Protein AF-A0AAW3XRF5-F1 (afdb_monomer_lite)

Foldseek 3Di:
DDQQLVNVLVVVLVVVVPPPDDDPLSVLLVVCVVCVVVDDPVSVVVNNVSSVVVVVVVVVD

Structure (mmCIF, N/CA/C/O backbone):
data_AF-A0AAW3XRF5-F1
#
_entry.id   AF-A0AAW3XRF5-F1
#
loop_
_atom_site.group_PDB
_atom_site.id
_atom_site.type_symbol
_atom_site.label_atom_id
_atom_site.label_alt_id
_atom_site.label_comp_id
_atom_site.label_asym_id
_atom_site.label_entity_id
_atom_site.label_seq_id
_atom_site.pdbx_PDB_ins_code
_atom_site.Cartn_x
_atom_site.Cartn_y
_atom_site.Cartn_z
_atom_site.occupancy
_atom_site.B_iso_or_equiv
_atom_site.auth_seq_id
_atom_site.auth_comp_id
_atom_site.auth_asym_id
_atom_site.auth_atom_id
_atom_site.pdbx_PDB_model_num
ATOM 1 N N . MET A 1 1 ? 13.434 -9.569 14.045 1.00 49.66 1 MET A N 1
ATOM 2 C CA . MET A 1 1 ? 13.372 -9.495 12.567 1.00 49.66 1 MET A CA 1
ATOM 3 C C . MET A 1 1 ? 12.767 -8.143 12.187 1.00 49.66 1 MET A C 1
ATOM 5 O O . MET A 1 1 ? 11.630 -7.890 12.568 1.00 49.66 1 MET A O 1
ATOM 9 N N . ARG A 1 2 ? 13.520 -7.223 11.560 1.00 67.56 2 ARG A N 1
ATOM 10 C CA . ARG A 1 2 ? 12.968 -5.927 11.113 1.00 67.56 2 ARG A CA 1
ATOM 11 C C . ARG A 1 2 ? 12.118 -6.175 9.867 1.00 67.56 2 ARG A C 1
ATOM 13 O O . ARG A 1 2 ? 12.650 -6.558 8.834 1.00 67.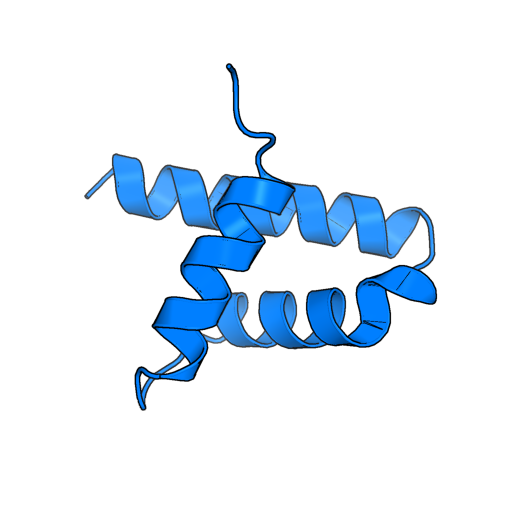56 2 ARG A O 1
ATOM 20 N N . ILE A 1 3 ? 10.808 -5.990 9.983 1.00 72.62 3 ILE A N 1
ATOM 21 C CA . ILE A 1 3 ? 9.896 -6.017 8.835 1.00 72.62 3 ILE A CA 1
ATOM 22 C C . ILE A 1 3 ? 10.198 -4.784 7.969 1.00 72.62 3 ILE A C 1
ATOM 24 O O . ILE A 1 3 ? 10.304 -3.675 8.500 1.00 72.62 3 ILE A O 1
ATOM 28 N N . SER A 1 4 ? 10.366 -4.972 6.656 1.00 79.12 4 SER A N 1
ATOM 29 C CA . SER A 1 4 ? 10.552 -3.857 5.720 1.00 79.12 4 SER A CA 1
ATOM 30 C C . SER A 1 4 ? 9.284 -2.995 5.667 1.00 79.12 4 SER A C 1
ATOM 32 O O . SER A 1 4 ? 8.181 -3.479 5.921 1.00 79.12 4 SER A O 1
ATOM 34 N N . ASN A 1 5 ? 9.406 -1.707 5.335 1.00 77.75 5 ASN A N 1
ATOM 35 C CA . ASN A 1 5 ? 8.234 -0.823 5.280 1.00 77.75 5 ASN A CA 1
ATOM 36 C C . ASN A 1 5 ? 7.159 -1.337 4.302 1.00 77.75 5 ASN A C 1
ATOM 38 O O . ASN A 1 5 ? 5.976 -1.199 4.592 1.00 77.75 5 ASN A O 1
ATOM 42 N N . VAL A 1 6 ? 7.558 -1.989 3.204 1.00 79.19 6 VAL A N 1
ATOM 43 C CA . VAL A 1 6 ? 6.635 -2.577 2.216 1.00 79.19 6 VAL A CA 1
ATOM 44 C C . VAL A 1 6 ? 5.956 -3.838 2.753 1.00 79.19 6 VAL A C 1
ATOM 46 O O . VAL A 1 6 ? 4.743 -3.970 2.631 1.00 79.19 6 VAL A O 1
ATOM 49 N N . GLU A 1 7 ? 6.685 -4.731 3.426 1.00 85.12 7 GLU A N 1
ATOM 50 C CA . GLU A 1 7 ? 6.093 -5.925 4.052 1.00 85.12 7 GLU A CA 1
ATOM 51 C C . GLU A 1 7 ? 5.089 -5.563 5.155 1.00 85.12 7 GLU A C 1
ATOM 53 O O . GLU A 1 7 ? 4.022 -6.170 5.285 1.00 85.12 7 GLU A O 1
ATOM 58 N N . TRP A 1 8 ? 5.397 -4.529 5.941 1.00 86.25 8 TRP A N 1
ATOM 59 C CA . TRP A 1 8 ? 4.452 -3.978 6.911 1.00 86.25 8 TRP A CA 1
ATOM 60 C C . TRP A 1 8 ? 3.213 -3.407 6.207 1.00 86.25 8 TRP A C 1
ATOM 62 O O . TRP A 1 8 ? 2.083 -3.675 6.625 1.00 86.25 8 TRP A O 1
ATOM 72 N N . LEU A 1 9 ? 3.419 -2.678 5.105 1.00 85.56 9 LEU A N 1
ATOM 73 C CA . LEU A 1 9 ? 2.344 -2.076 4.328 1.00 85.56 9 LEU A CA 1
ATOM 74 C C . LEU A 1 9 ? 1.418 -3.133 3.727 1.00 85.56 9 LEU A C 1
ATOM 76 O O . LEU A 1 9 ? 0.209 -2.991 3.850 1.00 85.56 9 LEU A O 1
ATOM 80 N N . LYS A 1 10 ? 1.942 -4.228 3.164 1.00 87.56 1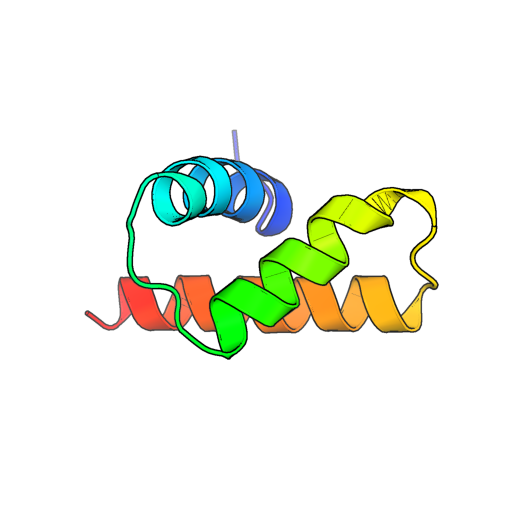0 LYS A N 1
ATOM 81 C CA . LYS A 1 10 ? 1.132 -5.334 2.620 1.00 87.56 10 LYS A CA 1
ATOM 82 C C . LYS A 1 10 ? 0.167 -5.906 3.661 1.00 87.56 10 LYS A C 1
ATOM 84 O O . LYS A 1 10 ? -1.027 -6.042 3.394 1.00 87.56 10 LYS A O 1
ATOM 89 N N . LYS A 1 11 ? 0.644 -6.152 4.887 1.00 87.69 11 LYS A N 1
ATOM 90 C CA . LYS A 1 11 ? -0.207 -6.608 6.005 1.00 87.69 11 LYS A CA 1
ATOM 91 C C . LYS A 1 11 ? -1.272 -5.575 6.372 1.00 87.69 11 LYS A C 1
ATOM 93 O O . LYS A 1 11 ? -2.429 -5.924 6.610 1.00 87.69 11 LYS A O 1
ATOM 98 N N . ARG A 1 12 ? -0.895 -4.295 6.400 1.00 84.88 12 ARG A N 1
ATOM 99 C CA . ARG A 1 12 ? -1.800 -3.189 6.730 1.00 84.88 12 ARG A CA 1
ATOM 100 C C . ARG A 1 12 ? -2.858 -2.969 5.649 1.00 84.88 12 ARG A C 1
ATOM 102 O O . ARG A 1 12 ? -4.023 -2.759 5.972 1.00 84.88 12 ARG A O 1
ATOM 109 N N . ILE A 1 13 ? -2.482 -3.081 4.383 1.00 86.31 13 ILE A N 1
ATOM 110 C CA . ILE A 1 13 ? -3.376 -2.953 3.237 1.00 86.31 13 ILE A CA 1
ATOM 111 C C . ILE A 1 13 ? -4.344 -4.128 3.164 1.00 86.31 13 ILE A C 1
ATOM 113 O O . ILE A 1 13 ? -5.519 -3.899 2.908 1.00 86.31 13 ILE A O 1
ATOM 117 N N . ALA A 1 14 ? -3.932 -5.353 3.500 1.00 87.19 14 ALA A N 1
ATOM 118 C CA . ALA A 1 14 ? -4.865 -6.473 3.641 1.00 87.19 14 ALA A CA 1
ATOM 119 C C . ALA A 1 14 ? -5.965 -6.193 4.688 1.00 87.19 14 ALA A C 1
ATOM 121 O O . ALA A 1 14 ? -7.117 -6.588 4.504 1.00 87.19 14 ALA A O 1
ATOM 122 N N . PHE A 1 15 ? -5.640 -5.464 5.761 1.00 85.06 15 PHE A N 1
ATOM 123 C CA . PHE A 1 15 ? -6.621 -4.997 6.744 1.00 85.06 15 PHE A CA 1
ATOM 124 C C . PHE A 1 15 ? -7.483 -3.841 6.210 1.00 85.06 15 PHE A C 1
ATOM 126 O O . PHE A 1 15 ? -8.703 -3.881 6.328 1.00 85.06 15 PHE A O 1
ATOM 133 N N . ILE A 1 16 ? -6.879 -2.839 5.563 1.00 84.50 16 ILE A N 1
ATOM 134 C CA . ILE A 1 16 ? -7.593 -1.693 4.971 1.00 84.50 16 ILE A CA 1
ATOM 135 C C . ILE A 1 16 ? -8.505 -2.123 3.807 1.00 84.50 16 ILE A C 1
ATOM 137 O O . ILE A 1 16 ? -9.567 -1.540 3.600 1.00 84.50 16 ILE A O 1
ATOM 141 N N . ARG A 1 17 ? -8.154 -3.177 3.060 1.00 83.38 17 ARG A N 1
ATOM 142 C CA . ARG A 1 17 ? -9.009 -3.770 2.020 1.00 83.38 17 ARG A CA 1
ATOM 143 C C . ARG A 1 17 ? -10.340 -4.245 2.594 1.00 83.38 17 ARG A C 1
ATOM 145 O O . ARG A 1 17 ? -11.360 -4.000 1.958 1.00 83.38 17 ARG A O 1
ATOM 152 N N . LYS A 1 18 ? -10.325 -4.814 3.804 1.00 85.44 18 LYS A N 1
ATOM 153 C CA . LYS A 1 18 ? -11.521 -5.258 4.538 1.00 85.44 18 LYS A CA 1
ATOM 154 C C . LYS A 1 18 ? -12.332 -4.108 5.141 1.00 85.44 18 LYS A C 1
ATOM 156 O O . LYS A 1 18 ? -13.514 -4.288 5.403 1.00 85.44 18 LYS A O 1
ATOM 161 N N . LEU A 1 19 ? -11.723 -2.941 5.354 1.00 79.94 19 LEU A N 1
ATOM 162 C CA . LEU A 1 19 ? -12.445 -1.735 5.759 1.00 79.94 19 LEU A CA 1
ATOM 163 C C . LEU A 1 19 ? -13.151 -1.115 4.546 1.00 79.94 19 LEU A C 1
ATOM 165 O O . LEU A 1 19 ? -12.564 -0.996 3.469 1.00 79.94 19 LEU A O 1
ATOM 169 N N . GLY A 1 20 ? -14.415 -0.721 4.715 1.00 75.94 20 GLY A N 1
ATOM 170 C CA . GLY A 1 20 ? -15.218 -0.124 3.640 1.00 75.94 20 GLY A CA 1
ATOM 171 C C . GLY A 1 20 ? -14.666 1.217 3.149 1.00 75.94 20 GLY A C 1
ATOM 172 O O . GLY A 1 20 ? -14.712 1.507 1.956 1.00 75.94 20 GLY A O 1
ATOM 173 N N . GLU A 1 21 ? -14.050 1.994 4.041 1.00 81.25 21 GLU A N 1
ATOM 174 C CA . GLU A 1 21 ? -13.477 3.298 3.714 1.00 81.25 21 GLU A CA 1
ATOM 175 C C . GLU A 1 21 ? -11.958 3.233 3.561 1.00 81.25 21 GLU A C 1
ATOM 177 O O . GLU A 1 21 ? -11.240 2.678 4.395 1.00 81.25 21 GLU A O 1
ATOM 182 N N . LYS A 1 22 ? -11.471 3.812 2.461 1.00 85.31 22 LYS A N 1
ATOM 183 C CA . LYS A 1 22 ? -10.048 3.915 2.121 1.00 85.31 22 LYS A CA 1
ATOM 184 C C . LYS A 1 22 ? -9.753 5.363 1.789 1.00 85.31 22 LYS A C 1
ATOM 186 O O . LYS A 1 22 ? -10.485 5.964 1.002 1.00 85.31 22 LYS A O 1
ATOM 191 N N . THR A 1 23 ? -8.674 5.902 2.340 1.00 88.25 23 THR A N 1
ATOM 192 C CA . THR A 1 23 ? -8.213 7.241 1.960 1.00 88.25 23 THR A CA 1
ATOM 193 C C . THR A 1 23 ? -7.672 7.233 0.526 1.00 88.25 23 THR A C 1
ATOM 195 O O . THR A 1 23 ? -7.295 6.181 0.003 1.00 88.25 23 THR A O 1
ATOM 198 N N . ALA A 1 24 ? -7.586 8.404 -0.113 1.00 89.56 24 ALA A N 1
ATOM 199 C CA . ALA A 1 24 ? -7.007 8.529 -1.456 1.00 89.56 24 ALA A CA 1
ATOM 200 C C . ALA A 1 24 ? -5.582 7.944 -1.528 1.00 89.56 24 ALA A C 1
ATOM 202 O O . ALA A 1 24 ? -5.253 7.209 -2.456 1.00 89.56 24 ALA A O 1
ATOM 203 N N . ARG A 1 25 ? -4.773 8.176 -0.485 1.00 88.88 25 ARG A N 1
ATOM 204 C CA . ARG A 1 25 ? -3.421 7.616 -0.359 1.00 88.88 25 ARG A CA 1
ATOM 205 C C . ARG A 1 25 ? -3.432 6.090 -0.283 1.00 88.88 25 ARG A C 1
ATOM 207 O O . ARG A 1 25 ? -2.658 5.439 -0.971 1.00 88.88 25 ARG A O 1
ATOM 214 N N . GLN A 1 26 ? -4.306 5.512 0.540 1.00 88.44 26 GLN A N 1
ATOM 215 C CA . GLN A 1 26 ? -4.415 4.057 0.676 1.00 88.44 26 GLN A CA 1
ATOM 216 C C . GLN A 1 26 ? -4.887 3.397 -0.618 1.00 88.44 26 GLN A C 1
ATOM 218 O O . GLN A 1 26 ? -4.466 2.283 -0.910 1.00 88.44 26 GLN A O 1
ATOM 223 N N . ARG A 1 27 ? -5.734 4.079 -1.397 1.00 90.19 27 ARG A N 1
ATOM 224 C CA . ARG A 1 27 ? -6.163 3.612 -2.718 1.00 90.19 27 ARG A CA 1
ATOM 225 C C . ARG A 1 27 ? -4.996 3.584 -3.702 1.00 90.19 27 ARG A C 1
ATOM 227 O O . ARG A 1 27 ? -4.710 2.528 -4.237 1.00 90.19 27 ARG A O 1
ATOM 234 N N . GLN A 1 28 ? -4.223 4.666 -3.779 1.00 90.00 28 GLN A N 1
ATOM 235 C CA . GLN A 1 28 ? -3.011 4.711 -4.602 1.00 90.00 28 GLN A CA 1
ATOM 236 C C . GLN A 1 28 ? -1.972 3.654 -4.192 1.00 90.00 28 GLN A C 1
ATOM 238 O O . GLN A 1 28 ? -1.323 3.050 -5.038 1.00 90.00 28 GLN A O 1
ATOM 243 N N . ILE A 1 29 ? -1.819 3.399 -2.889 1.00 90.25 29 ILE A N 1
ATOM 244 C CA . ILE A 1 29 ? -0.962 2.317 -2.389 1.00 90.25 29 ILE A CA 1
ATOM 245 C C . ILE A 1 29 ? -1.498 0.942 -2.816 1.00 90.25 29 ILE A C 1
ATOM 247 O O . ILE A 1 29 ? -0.702 0.069 -3.142 1.00 90.25 29 ILE A O 1
ATOM 251 N N . ILE A 1 30 ? -2.818 0.730 -2.784 1.00 89.94 30 ILE A N 1
ATOM 252 C CA . ILE A 1 30 ? -3.451 -0.520 -3.232 1.00 89.94 30 ILE A CA 1
ATOM 253 C C . ILE A 1 30 ? -3.185 -0.751 -4.714 1.00 89.94 30 ILE A C 1
ATOM 255 O O . ILE A 1 30 ? -2.736 -1.844 -5.039 1.00 89.94 30 ILE A O 1
ATOM 259 N N . ASP A 1 31 ? -3.394 0.265 -5.548 1.00 90.50 31 ASP A N 1
ATOM 260 C CA . ASP A 1 31 ? -3.201 0.174 -6.997 1.00 90.50 31 ASP A CA 1
ATOM 261 C C . ASP A 1 31 ? -1.737 -0.178 -7.320 1.00 90.50 31 ASP A C 1
ATOM 263 O O . ASP A 1 31 ? -1.459 -1.150 -8.015 1.00 90.50 31 ASP A O 1
ATOM 267 N N . LEU A 1 32 ? -0.780 0.520 -6.694 1.00 91.06 32 LEU A N 1
ATOM 268 C CA . LEU A 1 32 ? 0.649 0.219 -6.845 1.00 91.06 3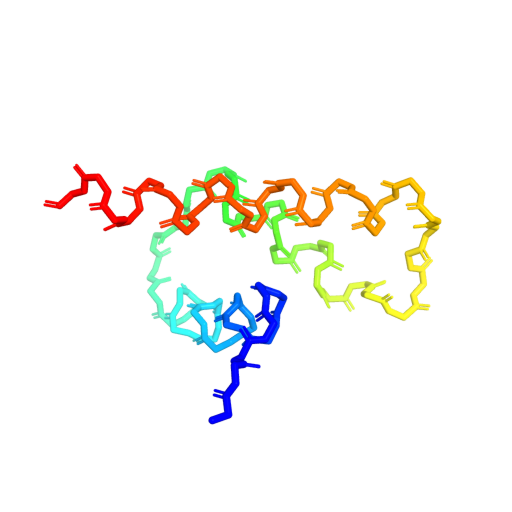2 LEU A CA 1
ATOM 269 C C . LEU A 1 32 ? 1.027 -1.182 -6.332 1.00 91.06 32 LEU A C 1
ATOM 271 O O . LEU A 1 32 ? 1.935 -1.808 -6.868 1.00 91.06 32 LEU A O 1
ATOM 275 N N . LEU A 1 33 ? 0.379 -1.672 -5.272 1.00 88.88 33 LEU A N 1
ATOM 276 C CA . LEU A 1 33 ? 0.645 -3.012 -4.739 1.00 88.88 33 LEU A CA 1
ATOM 277 C C . LEU A 1 33 ? 0.040 -4.125 -5.597 1.00 88.88 33 LEU A C 1
ATOM 279 O O . LEU A 1 33 ? 0.620 -5.207 -5.640 1.00 88.88 33 LEU A O 1
ATOM 283 N N . ASP A 1 34 ? -1.108 -3.892 -6.234 1.00 88.75 34 ASP A N 1
ATOM 284 C CA . ASP A 1 34 ? -1.714 -4.872 -7.140 1.00 88.75 34 ASP A CA 1
ATOM 285 C C . ASP A 1 34 ? -0.857 -5.052 -8.406 1.00 88.75 34 ASP A C 1
ATOM 287 O O . ASP A 1 34 ? -0.694 -6.182 -8.866 1.00 88.75 34 ASP A O 1
ATOM 291 N N . ASP A 1 35 ? -0.190 -3.987 -8.862 1.00 89.81 35 ASP A N 1
ATOM 292 C CA . ASP A 1 35 ? 0.734 -4.005 -10.004 1.00 89.81 35 ASP A CA 1
ATOM 293 C C . ASP A 1 35 ? 2.226 -4.099 -9.606 1.00 89.81 35 ASP A C 1
ATOM 295 O O . ASP A 1 35 ? 3.106 -3.821 -10.425 1.00 89.81 35 ASP A O 1
ATOM 299 N N . GLU A 1 36 ? 2.553 -4.520 -8.370 1.00 84.81 36 GLU A N 1
ATOM 300 C CA . GLU A 1 36 ? 3.925 -4.491 -7.807 1.00 84.81 36 GLU A CA 1
ATOM 301 C C . GLU A 1 36 ? 4.976 -5.157 -8.724 1.00 84.81 36 GLU A C 1
ATOM 303 O O . GLU A 1 36 ? 6.120 -4.701 -8.829 1.00 84.81 36 GLU A O 1
ATOM 308 N N . ALA A 1 37 ? 4.584 -6.236 -9.411 1.00 86.12 37 ALA A N 1
ATOM 309 C CA . ALA A 1 37 ? 5.448 -6.999 -10.310 1.00 86.12 37 ALA A CA 1
ATOM 310 C C . ALA A 1 37 ? 5.819 -6.233 -11.592 1.00 86.12 37 ALA A C 1
ATOM 312 O O . ALA A 1 37 ? 6.924 -6.412 -12.107 1.00 86.12 37 ALA A O 1
ATOM 313 N N . SER A 1 38 ? 4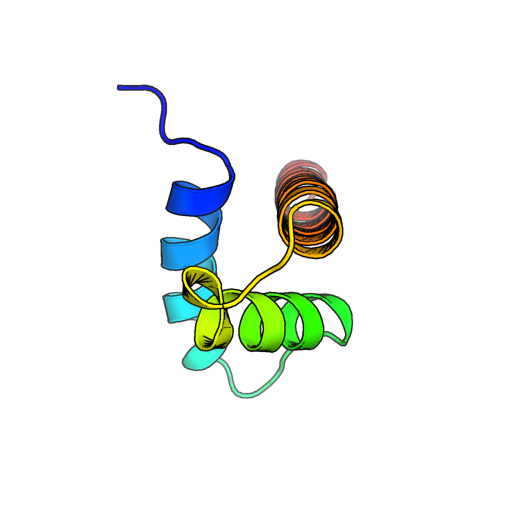.926 -5.370 -12.076 1.00 91.31 38 SER A N 1
ATOM 314 C CA . SER A 1 38 ? 5.091 -4.549 -13.281 1.00 91.31 38 SER A CA 1
ATOM 315 C C . SER A 1 38 ? 5.562 -3.124 -12.995 1.00 91.31 38 SER A C 1
ATOM 317 O O . SER A 1 38 ? 5.827 -2.386 -13.941 1.00 91.31 38 SER A O 1
ATOM 319 N N . LEU A 1 39 ? 5.713 -2.735 -11.723 1.00 90.19 39 LEU A N 1
ATOM 320 C CA . LEU A 1 39 ? 6.154 -1.386 -11.375 1.00 90.19 39 LEU A CA 1
ATOM 321 C C . LEU A 1 39 ? 7.557 -1.078 -11.900 1.00 90.19 39 LEU A C 1
ATOM 323 O O . LEU A 1 39 ? 8.531 -1.792 -11.608 1.00 90.19 39 LEU A 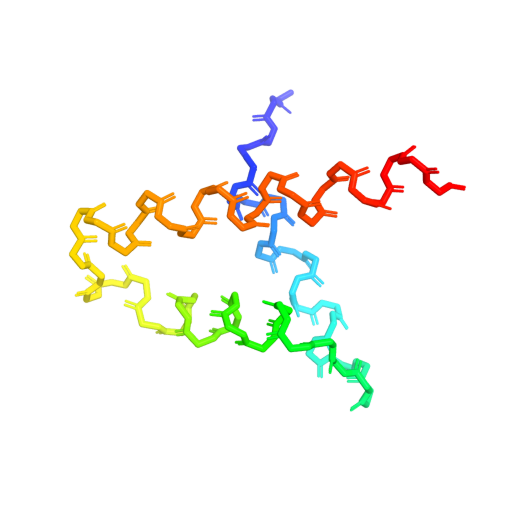O 1
ATOM 327 N N . SER A 1 40 ? 7.661 0.075 -12.552 1.00 93.12 40 SER A N 1
ATOM 328 C CA . SER A 1 40 ? 8.922 0.744 -12.853 1.00 93.12 40 SER A CA 1
ATOM 329 C C . SER A 1 40 ? 9.670 1.136 -11.573 1.00 93.12 40 SER A C 1
ATOM 331 O O . SER A 1 40 ? 9.109 1.209 -10.476 1.00 93.12 40 SER A O 1
ATOM 333 N N . GLU A 1 41 ? 10.963 1.439 -11.689 1.00 91.75 41 GLU A N 1
ATOM 334 C CA . GLU A 1 41 ? 11.767 1.858 -10.535 1.00 91.75 41 GLU A CA 1
ATOM 335 C C . GLU A 1 41 ? 11.215 3.134 -9.869 1.00 91.75 41 GLU A C 1
ATOM 337 O O . GLU A 1 41 ? 11.218 3.255 -8.642 1.00 91.75 41 GLU A O 1
ATOM 342 N N . THR A 1 42 ? 10.675 4.060 -10.665 1.00 92.69 42 THR A N 1
ATOM 343 C CA . THR A 1 42 ? 10.032 5.286 -10.175 1.00 92.69 42 THR A CA 1
ATOM 344 C C . THR A 1 42 ? 8.790 4.971 -9.348 1.00 92.69 42 THR A C 1
ATOM 346 O O . THR A 1 42 ? 8.626 5.510 -8.253 1.00 92.69 42 THR A O 1
ATOM 349 N N . GLU A 1 43 ? 7.938 4.064 -9.821 1.00 92.31 43 GLU A N 1
ATOM 350 C CA . GLU A 1 43 ? 6.728 3.662 -9.100 1.00 92.31 43 GLU A CA 1
ATOM 351 C C . GLU A 1 43 ? 7.054 2.868 -7.835 1.00 92.31 43 GLU A C 1
ATOM 353 O O . GLU A 1 43 ? 6.418 3.068 -6.801 1.00 92.31 43 GLU A O 1
ATOM 358 N N . ARG A 1 44 ? 8.107 2.041 -7.858 1.00 90.19 44 ARG A N 1
ATOM 359 C CA . ARG A 1 44 ? 8.622 1.386 -6.645 1.00 90.19 44 ARG A CA 1
ATOM 360 C C . ARG A 1 44 ? 9.084 2.415 -5.617 1.00 90.19 44 ARG A C 1
ATOM 362 O O . ARG A 1 44 ? 8.734 2.303 -4.442 1.00 90.19 44 ARG A O 1
ATOM 369 N N . ARG A 1 45 ? 9.829 3.448 -6.030 1.00 91.38 45 ARG A N 1
ATOM 370 C CA . ARG A 1 45 ? 10.226 4.552 -5.133 1.00 91.38 45 ARG A CA 1
ATOM 371 C C . ARG A 1 45 ? 9.010 5.297 -4.588 1.00 91.38 45 ARG A C 1
ATOM 373 O O . ARG A 1 45 ? 8.961 5.566 -3.388 1.00 91.38 45 ARG A O 1
ATOM 380 N N . LEU A 1 46 ? 8.018 5.577 -5.432 1.00 91.31 46 LEU A N 1
ATOM 381 C CA . LEU A 1 46 ? 6.763 6.200 -5.015 1.00 91.31 46 LEU A CA 1
ATOM 382 C C . LEU A 1 46 ? 6.036 5.345 -3.968 1.00 91.31 46 LEU A C 1
ATOM 384 O O . LEU A 1 46 ? 5.665 5.862 -2.915 1.00 91.31 46 LEU A O 1
ATOM 388 N N . LEU A 1 47 ? 5.912 4.036 -4.200 1.00 90.62 47 LEU A N 1
ATOM 389 C CA . LEU A 1 47 ? 5.332 3.092 -3.246 1.00 90.62 47 LEU A CA 1
ATOM 390 C C . LEU A 1 47 ? 6.070 3.138 -1.902 1.00 90.62 47 LEU A C 1
ATOM 392 O O . LEU A 1 47 ? 5.426 3.218 -0.858 1.00 90.62 47 LEU A O 1
ATOM 396 N N . HIS A 1 48 ? 7.405 3.161 -1.900 1.00 90.00 48 HIS A N 1
ATOM 397 C CA . HIS A 1 48 ? 8.198 3.281 -0.672 1.00 90.00 48 HIS A CA 1
ATOM 398 C C . HIS A 1 48 ? 7.944 4.591 0.094 1.00 90.00 48 HIS A C 1
ATOM 400 O O . HIS A 1 48 ? 7.850 4.573 1.329 1.00 90.00 48 HIS A O 1
ATOM 406 N N . VAL A 1 49 ? 7.819 5.719 -0.610 1.00 91.81 49 VAL A N 1
ATOM 407 C CA . VAL A 1 49 ? 7.516 7.027 -0.003 1.00 91.81 49 VAL A CA 1
ATOM 408 C C . VAL A 1 49 ? 6.110 7.028 0.592 1.00 91.81 49 VAL A C 1
ATOM 410 O O . VAL A 1 49 ? 5.941 7.378 1.762 1.00 91.81 49 VAL A O 1
ATOM 413 N N . LEU A 1 50 ? 5.113 6.565 -0.167 1.00 90.50 50 LEU A N 1
ATOM 414 C CA . LEU A 1 50 ? 3.725 6.470 0.290 1.00 90.50 50 LEU A CA 1
ATOM 415 C C . LEU A 1 50 ? 3.586 5.514 1.482 1.00 90.50 50 LEU A C 1
ATOM 417 O O . LEU A 1 50 ? 2.901 5.839 2.452 1.00 90.50 50 LEU A O 1
ATOM 421 N N . ALA A 1 51 ? 4.289 4.380 1.455 1.00 87.62 51 ALA A N 1
ATOM 422 C CA . ALA A 1 51 ? 4.340 3.423 2.557 1.00 87.62 51 ALA A CA 1
ATOM 423 C C . ALA A 1 51 ? 4.890 4.051 3.842 1.00 87.62 51 ALA A C 1
ATOM 425 O O . ALA A 1 51 ? 4.367 3.822 4.932 1.00 87.62 51 ALA A O 1
ATOM 426 N N . THR A 1 52 ? 5.951 4.847 3.709 1.00 89.69 52 THR A N 1
ATOM 427 C CA . THR A 1 52 ? 6.591 5.528 4.838 1.00 89.69 52 THR A CA 1
ATOM 428 C C . THR A 1 52 ? 5.683 6.618 5.400 1.00 89.69 52 THR A C 1
ATOM 430 O O . THR A 1 52 ? 5.502 6.685 6.612 1.00 89.69 52 THR A O 1
ATOM 433 N N . ALA A 1 53 ? 5.042 7.411 4.539 1.00 90.12 53 ALA A N 1
ATOM 434 C CA . ALA A 1 53 ? 4.082 8.427 4.959 1.00 90.12 53 ALA A CA 1
ATOM 435 C C . ALA A 1 53 ? 2.874 7.820 5.693 1.00 90.12 53 ALA A C 1
ATOM 437 O O . ALA A 1 53 ? 2.447 8.347 6.717 1.00 90.12 53 ALA A O 1
ATOM 438 N N . GLU A 1 54 ? 2.340 6.696 5.206 1.00 88.31 54 GLU A N 1
ATOM 439 C CA . GLU A 1 54 ? 1.237 5.986 5.864 1.00 88.31 54 GLU A CA 1
ATOM 440 C C . GLU A 1 54 ? 1.651 5.428 7.229 1.00 88.31 54 GLU A C 1
ATOM 442 O O . GLU A 1 54 ? 0.903 5.525 8.201 1.00 88.31 54 GLU A O 1
ATOM 447 N N . LYS A 1 5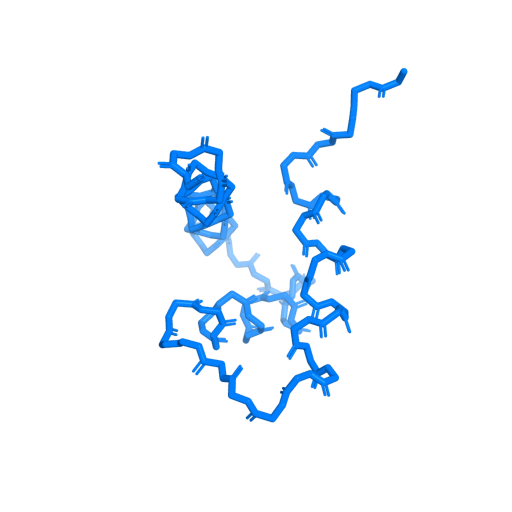5 ? 2.861 4.872 7.320 1.00 87.44 55 LYS A N 1
ATOM 448 C CA . LYS A 1 55 ? 3.412 4.369 8.577 1.00 87.44 55 LYS A CA 1
ATOM 449 C C . LYS A 1 55 ? 3.613 5.490 9.597 1.00 87.44 55 LYS A C 1
ATOM 451 O O . LYS A 1 55 ? 3.164 5.340 10.729 1.00 87.44 55 LYS A O 1
ATOM 456 N N . ASN A 1 56 ? 4.212 6.608 9.192 1.00 89.12 56 ASN A N 1
ATOM 457 C CA . ASN A 1 56 ? 4.428 7.762 10.067 1.00 89.12 56 ASN A CA 1
ATOM 458 C C . ASN A 1 56 ? 3.099 8.352 10.551 1.00 89.12 56 ASN A C 1
ATOM 460 O O . ASN A 1 56 ? 2.927 8.537 11.749 1.00 89.12 56 ASN A O 1
ATOM 464 N N . ALA A 1 57 ? 2.118 8.524 9.659 1.00 87.31 57 ALA A N 1
ATOM 465 C CA . ALA A 1 57 ? 0.795 9.039 10.022 1.00 87.31 57 ALA A CA 1
ATOM 466 C C . ALA A 1 57 ? 0.040 8.154 11.035 1.00 87.31 57 ALA A C 1
ATOM 468 O O . ALA A 1 57 ? -0.844 8.640 11.737 1.00 87.31 57 ALA A O 1
ATOM 469 N N . LEU A 1 58 ? 0.349 6.852 11.103 1.00 83.56 58 LEU A N 1
ATOM 470 C CA . LEU A 1 58 ? -0.181 5.963 12.141 1.00 83.56 58 LEU A CA 1
ATOM 471 C C . LEU A 1 58 ? 0.622 5.999 13.443 1.00 83.56 58 LEU A C 1
ATOM 473 O O . LEU A 1 58 ? 0.050 5.685 14.476 1.00 83.56 58 LEU A O 1
ATOM 477 N N . GLN A 1 59 ? 1.918 6.312 13.401 1.00 80.00 59 GLN A N 1
ATOM 478 C CA . GLN A 1 59 ? 2.748 6.449 14.606 1.00 80.00 59 GLN A CA 1
ATOM 479 C C . GLN A 1 59 ? 2.560 7.804 15.294 1.00 80.00 59 GLN A C 1
ATOM 481 O O . GLN A 1 59 ? 2.760 7.902 16.498 1.00 80.00 59 GLN A O 1
ATOM 486 N N . GLU A 1 60 ? 2.198 8.835 14.533 1.00 81.50 60 GLU A N 1
ATOM 487 C CA . GLU A 1 60 ? 1.874 10.175 15.038 1.00 81.50 60 GLU A CA 1
ATOM 488 C C . GLU A 1 60 ? 0.445 10.279 15.608 1.00 81.50 60 GLU A C 1
ATOM 490 O O . GLU A 1 60 ? 0.053 11.342 16.088 1.00 81.50 60 GLU A O 1
ATOM 495 N N . ARG A 1 61 ? -0.333 9.192 15.551 1.00 61.69 61 ARG A N 1
ATOM 496 C CA . ARG A 1 61 ? -1.671 9.058 16.140 1.00 61.69 61 ARG A CA 1
ATOM 497 C C . ARG A 1 61 ? -1.619 8.303 17.458 1.00 61.69 61 ARG A C 1
ATOM 499 O O . ARG A 1 61 ? -2.396 8.697 18.352 1.00 61.69 61 ARG A O 1
#

Sequence (61 aa):
MRISNVEWLKKRIAFIRKLGEKTARQRQIIDLLDDEASLSETERRLLHVLATAEKNALQER

Radius of gyration: 11.27 Å; chains: 1; bounding box: 29×20×29 Å

Organism: NCBI:txid208224

Secondary structure (DSSP, 8-state):
----HHHHHHHHHHHHHHSS---HHHHHHHHHHHTTTT--HHHHHHHHHHHHHHHHHHH--

pLDDT: mean 85.68, std 7.51, range [49.66, 93.12]